Protein AF-A0A842ZNU1-F1 (afdb_monomer_lite)

Radius of gyration: 23.48 Å; chains: 1; bounding box: 55×18×68 Å

Foldseek 3Di:
DDPPDPDDVVVCLQVLVLLCVLQVQLVVLVVVLVCCVPVVPPVDDPVVSVVSNVSSVVSNVVSVVSVVSSVVVVVVVVVVVVVVVVVVVVVVVVVVPPD

pLDDT: mean 77.3, std 16.92, range [35.53, 95.19]

Sequence (99 aa):
MVKKHLFSAHNDLKTGFFCKFFLTLGCILFVVYLVETLLHPVGLGDGVTGTILAFAILSLGFGLILYFFSCQFAKLSKIAEEIENDESLLDKEETKEQP

Secondary structure (DSSP, 8-state):
-----S--HHHHHHHTHHHHHHHHHHHHHHHHHHHHHHH-SS---HHHHHHHHHHHHHHHHHHHHHHHHHHHHHHHHHHHHHHHHHHHHHHHHHTTS--

Structure (mmCIF, N/CA/C/O backbone):
data_AF-A0A842ZNU1-F1
#
_entry.id   AF-A0A842ZNU1-F1
#
loop_
_atom_site.group_PDB
_atom_site.id
_atom_site.type_symbol
_atom_site.label_atom_id
_atom_site.label_alt_id
_atom_site.label_comp_id
_atom_site.label_asym_id
_atom_site.label_entity_id
_atom_site.label_seq_id
_atom_site.pdbx_PDB_ins_code
_atom_site.Cartn_x
_atom_site.Cartn_y
_atom_site.Cartn_z
_atom_site.occupancy
_atom_site.B_iso_or_equiv
_atom_site.auth_seq_id
_atom_site.auth_comp_id
_atom_site.auth_asym_id
_atom_site.auth_atom_id
_atom_site.pdbx_PDB_model_num
ATOM 1 N N . MET A 1 1 ? -33.898 11.090 -6.953 1.00 35.53 1 MET A N 1
ATOM 2 C CA . MET A 1 1 ? -33.386 10.316 -5.798 1.00 35.53 1 MET A CA 1
ATOM 3 C C . MET A 1 1 ? -31.909 10.013 -6.016 1.00 35.53 1 MET A C 1
ATOM 5 O O . MET A 1 1 ? -31.579 9.037 -6.674 1.00 35.53 1 MET A O 1
ATOM 9 N N . VAL A 1 2 ? -31.014 10.878 -5.540 1.00 37.22 2 VAL A N 1
ATOM 10 C CA . VAL A 1 2 ? -29.562 10.663 -5.655 1.00 37.22 2 VAL A CA 1
ATOM 11 C C . VAL A 1 2 ? -29.105 9.986 -4.365 1.00 37.22 2 VAL A C 1
ATOM 13 O O . VAL A 1 2 ? -29.098 10.618 -3.311 1.00 37.22 2 VAL A O 1
ATOM 16 N N . LYS A 1 3 ? -28.790 8.688 -4.435 1.00 42.00 3 LYS A N 1
ATOM 17 C CA . LYS A 1 3 ? -28.250 7.888 -3.323 1.00 42.00 3 LYS A CA 1
ATOM 18 C C . L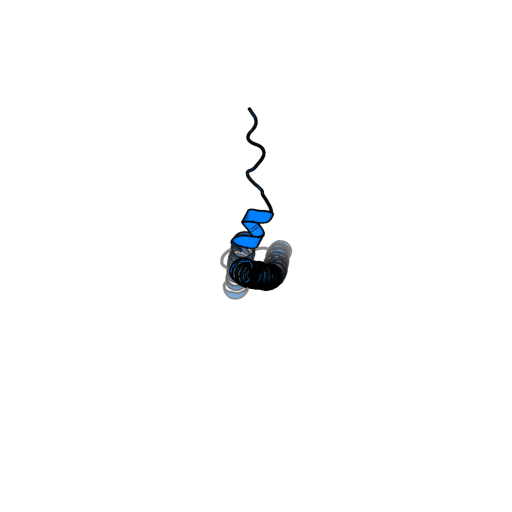YS A 1 3 ? -26.842 8.387 -2.966 1.00 42.00 3 LYS A C 1
ATOM 20 O O . LYS A 1 3 ? -25.843 7.853 -3.434 1.00 42.00 3 LYS A O 1
ATOM 25 N N . LYS A 1 4 ? -26.758 9.443 -2.156 1.00 45.59 4 LYS A N 1
ATOM 26 C CA . LYS A 1 4 ? -25.510 9.960 -1.580 1.00 45.59 4 LYS A CA 1
ATOM 27 C C . LYS A 1 4 ? -25.189 9.205 -0.287 1.00 45.59 4 LYS A C 1
ATOM 29 O O . LYS A 1 4 ? -25.469 9.719 0.785 1.00 45.59 4 LYS A O 1
ATOM 34 N N . HIS A 1 5 ? -24.664 7.980 -0.369 1.00 41.34 5 HIS A N 1
ATOM 35 C CA . HIS A 1 5 ? -24.068 7.330 0.813 1.00 41.34 5 HIS A CA 1
ATOM 36 C C . HIS A 1 5 ? -23.141 6.142 0.487 1.00 41.34 5 HIS A C 1
ATOM 38 O O . HIS A 1 5 ? -23.123 5.147 1.203 1.00 41.34 5 HIS A O 1
ATOM 44 N N . LEU A 1 6 ? -22.373 6.210 -0.607 1.00 47.62 6 LEU A N 1
ATOM 45 C CA . LEU A 1 6 ? -21.420 5.141 -0.961 1.00 47.62 6 LEU A CA 1
ATOM 46 C C . LEU A 1 6 ? -20.062 5.257 -0.248 1.00 47.62 6 LEU A C 1
ATOM 48 O O . LEU A 1 6 ? -19.204 4.407 -0.438 1.00 47.62 6 LEU A O 1
ATOM 52 N N . PHE A 1 7 ? -19.865 6.281 0.581 1.00 47.16 7 PHE A N 1
ATOM 53 C CA . PHE A 1 7 ? -18.582 6.555 1.226 1.00 47.16 7 PHE A CA 1
ATOM 54 C C . PHE A 1 7 ? -18.805 7.013 2.667 1.00 47.16 7 PHE A C 1
ATOM 56 O O . PHE A 1 7 ? -18.555 8.155 3.040 1.00 47.16 7 PHE A O 1
ATOM 63 N N . SER A 1 8 ? -19.373 6.135 3.490 1.00 39.81 8 SER A N 1
ATOM 64 C CA . SER A 1 8 ? -19.357 6.384 4.927 1.00 39.81 8 SER A CA 1
ATOM 65 C C . SER A 1 8 ? -17.984 5.978 5.443 1.00 39.81 8 SER A C 1
ATOM 67 O O . SER A 1 8 ? -17.702 4.787 5.555 1.00 39.81 8 SER A O 1
ATOM 69 N N . ALA A 1 9 ? -17.142 6.961 5.770 1.00 48.72 9 ALA A N 1
ATOM 70 C CA . ALA A 1 9 ? -15.858 6.746 6.446 1.00 48.72 9 ALA A CA 1
ATOM 71 C C . ALA A 1 9 ? -15.996 5.846 7.696 1.00 48.72 9 ALA A C 1
ATOM 73 O O . ALA A 1 9 ? -15.069 5.130 8.067 1.00 48.72 9 ALA A O 1
ATOM 74 N N . HIS A 1 10 ? -17.193 5.816 8.294 1.00 49.16 10 HIS A N 1
ATOM 75 C CA . HIS A 1 10 ? -17.556 4.937 9.400 1.00 49.16 10 HIS A CA 1
ATOM 76 C C . HIS A 1 10 ? -17.515 3.441 9.033 1.00 49.16 10 HIS A C 1
ATOM 78 O O . HIS A 1 10 ? -17.073 2.621 9.838 1.00 49.16 10 HIS A O 1
ATOM 84 N N . ASN A 1 11 ? -17.962 3.060 7.833 1.00 51.84 11 ASN A N 1
ATOM 85 C CA . ASN A 1 11 ? -17.916 1.662 7.388 1.00 51.84 11 ASN A CA 1
ATOM 86 C C . ASN A 1 11 ? -16.488 1.247 7.001 1.00 51.84 11 ASN A C 1
ATOM 88 O O . ASN A 1 11 ? -16.108 0.077 7.039 1.00 51.84 11 ASN A O 1
ATOM 92 N N . ASP A 1 12 ? -15.684 2.244 6.663 1.00 50.88 12 ASP A N 1
ATOM 93 C CA . ASP A 1 12 ? -14.381 2.074 6.063 1.00 50.88 12 ASP A CA 1
ATOM 94 C C . ASP A 1 12 ? -13.268 1.849 7.091 1.00 50.88 12 ASP A C 1
ATOM 96 O O . ASP A 1 12 ? -12.467 0.915 6.976 1.00 50.88 12 ASP A O 1
ATOM 100 N N . LEU A 1 13 ? -13.319 2.618 8.183 1.00 55.88 13 LEU A N 1
ATOM 101 C CA . LEU A 1 13 ? -12.502 2.410 9.379 1.00 55.88 13 LEU A CA 1
ATOM 102 C C . LEU A 1 13 ? -12.823 1.091 10.091 1.00 55.88 13 LEU A C 1
ATOM 104 O O . LEU A 1 13 ? -11.913 0.450 10.619 1.00 55.88 13 LEU A O 1
ATOM 108 N N . LYS A 1 14 ? -14.096 0.668 10.070 1.00 56.00 14 LYS A N 1
ATOM 109 C CA . LYS A 1 14 ? -14.553 -0.571 10.718 1.00 56.00 14 LYS A CA 1
ATOM 110 C C . LYS A 1 14 ? -14.074 -1.828 9.988 1.00 56.00 14 LYS A C 1
ATOM 112 O O . LYS A 1 14 ? -13.765 -2.826 10.629 1.00 56.00 14 LYS A O 1
ATOM 117 N N . THR A 1 15 ? -13.995 -1.786 8.658 1.00 62.88 15 THR A N 1
ATOM 118 C CA . THR A 1 15 ? -13.665 -2.972 7.844 1.00 62.88 15 THR A CA 1
ATOM 119 C C . THR A 1 15 ? -12.177 -3.042 7.470 1.00 62.88 15 THR A C 1
ATOM 121 O O . THR A 1 15 ? -11.680 -4.096 7.067 1.00 62.88 15 THR A O 1
ATOM 124 N N . GLY A 1 16 ? -11.445 -1.924 7.581 1.00 68.06 16 GLY A N 1
ATOM 125 C CA . GLY A 1 16 ? -10.034 -1.839 7.191 1.00 68.06 16 GLY A CA 1
ATOM 126 C C . GLY A 1 16 ? -9.819 -2.025 5.684 1.00 68.06 16 GLY A C 1
ATOM 127 O O . GLY A 1 16 ? -8.729 -2.402 5.250 1.00 68.06 16 GLY A O 1
ATOM 128 N N . PHE A 1 17 ? -10.861 -1.802 4.876 1.00 78.31 17 PHE A N 1
ATOM 129 C CA . PHE A 1 17 ? -10.840 -2.065 3.438 1.00 78.31 17 PHE A CA 1
ATOM 130 C C . PHE A 1 17 ? -9.827 -1.167 2.719 1.00 78.31 17 PHE A C 1
ATOM 132 O O . PHE A 1 17 ? -8.999 -1.676 1.968 1.00 78.31 17 PHE A O 1
ATOM 139 N N . PHE A 1 18 ? -9.807 0.137 3.014 1.00 77.38 18 PHE A N 1
ATOM 140 C CA . PHE A 1 18 ? -8.868 1.069 2.374 1.00 77.38 18 PHE A CA 1
ATOM 141 C C . PHE A 1 18 ? -7.432 0.812 2.794 1.00 77.38 18 PHE A C 1
ATOM 143 O O . PHE A 1 18 ? -6.539 0.857 1.956 1.00 77.38 18 PHE A O 1
ATOM 150 N N . CYS A 1 19 ? -7.209 0.459 4.060 1.00 83.38 19 CYS A N 1
ATOM 151 C CA . CYS A 1 19 ? -5.905 -0.005 4.520 1.00 83.38 19 CYS A CA 1
ATOM 152 C C . CYS A 1 19 ? -5.413 -1.183 3.665 1.00 83.38 19 CYS A C 1
ATOM 154 O O . CYS A 1 19 ? -4.315 -1.134 3.114 1.00 83.38 19 CYS A O 1
ATOM 156 N N . LYS A 1 20 ? -6.233 -2.233 3.517 1.00 83.19 20 LYS A N 1
ATOM 157 C CA . LYS A 1 20 ? -5.889 -3.400 2.690 1.00 83.19 20 LYS A CA 1
ATOM 158 C C . LYS A 1 20 ? -5.681 -3.014 1.227 1.00 83.19 20 LYS A C 1
ATOM 160 O O . LYS A 1 20 ? -4.726 -3.489 0.620 1.00 83.19 20 LYS A O 1
ATOM 165 N N . PHE A 1 21 ? -6.527 -2.146 0.674 1.00 87.88 21 PHE A N 1
ATOM 166 C CA . PHE A 1 21 ? -6.413 -1.662 -0.700 1.00 87.88 21 PHE A CA 1
ATOM 167 C C . PHE A 1 21 ? -5.088 -0.925 -0.941 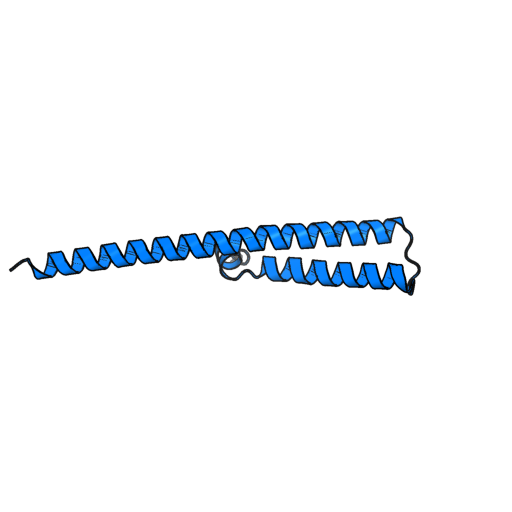1.00 87.88 21 PHE A C 1
ATOM 169 O O . PHE A 1 21 ? -4.343 -1.311 -1.837 1.00 87.88 21 PHE A O 1
ATOM 176 N N . PHE A 1 22 ? -4.753 0.071 -0.115 1.00 89.25 22 PHE A N 1
ATOM 177 C CA . PHE A 1 22 ? -3.518 0.849 -0.251 1.00 89.25 22 PHE A CA 1
ATOM 178 C C . PHE A 1 22 ? -2.262 0.005 -0.022 1.00 89.25 22 PHE A C 1
ATOM 180 O O . PHE A 1 22 ? -1.305 0.136 -0.783 1.00 89.25 22 PHE A O 1
ATOM 187 N N . LEU A 1 23 ? -2.273 -0.904 0.961 1.00 88.31 23 LEU A N 1
ATOM 188 C CA . LEU A 1 23 ? -1.164 -1.839 1.170 1.00 88.31 23 LEU A CA 1
ATOM 189 C C . LEU A 1 23 ? -0.990 -2.785 -0.023 1.00 88.31 23 LEU A C 1
ATOM 191 O O . LEU A 1 23 ? 0.127 -2.963 -0.498 1.00 88.31 23 LEU A O 1
ATOM 195 N N . THR A 1 24 ? -2.082 -3.355 -0.542 1.00 90.38 24 THR A N 1
ATOM 196 C CA . THR A 1 24 ? -2.029 -4.267 -1.698 1.00 90.38 24 THR A CA 1
ATOM 197 C C . THR A 1 24 ? -1.530 -3.539 -2.941 1.00 90.38 24 THR A C 1
ATOM 199 O O . THR A 1 24 ? -0.624 -4.025 -3.613 1.00 90.38 24 THR A O 1
ATOM 202 N N . LEU A 1 25 ? -2.073 -2.352 -3.223 1.00 92.75 25 LEU A N 1
ATOM 203 C CA . LEU A 1 25 ? -1.654 -1.519 -4.346 1.00 92.75 25 LEU A CA 1
ATOM 204 C C . LEU A 1 25 ? -0.177 -1.122 -4.226 1.00 92.75 25 LEU A C 1
ATOM 206 O O . LEU A 1 25 ? 0.572 -1.257 -5.190 1.00 92.75 25 LEU A O 1
ATOM 210 N N . GLY A 1 26 ? 0.253 -0.691 -3.039 1.00 92.44 26 GLY A N 1
ATOM 211 C CA . GLY A 1 26 ? 1.644 -0.349 -2.758 1.00 92.44 26 GLY A CA 1
ATOM 212 C C . GLY A 1 26 ? 2.593 -1.531 -2.961 1.00 92.44 26 GLY A C 1
ATOM 213 O O . GLY A 1 26 ? 3.618 -1.378 -3.620 1.00 92.44 26 GLY A O 1
ATOM 214 N N . CYS A 1 27 ? 2.226 -2.723 -2.480 1.00 93.50 27 CYS A N 1
ATOM 215 C CA . CYS A 1 27 ? 2.999 -3.945 -2.702 1.00 93.50 27 CYS A CA 1
ATOM 216 C C . CYS A 1 27 ? 3.105 -4.294 -4.190 1.00 93.50 27 CYS A C 1
ATOM 218 O O . CYS A 1 27 ? 4.199 -4.590 -4.661 1.00 93.50 27 CYS A O 1
ATOM 220 N N . ILE A 1 28 ? 2.002 -4.227 -4.943 1.00 94.94 28 ILE A N 1
ATOM 221 C CA . ILE A 1 28 ? 2.008 -4.504 -6.388 1.00 94.94 28 ILE A CA 1
ATOM 222 C C . ILE A 1 28 ? 2.936 -3.526 -7.116 1.00 94.94 28 ILE A C 1
ATOM 224 O O . ILE A 1 28 ? 3.793 -3.960 -7.881 1.00 94.94 28 ILE A O 1
ATOM 228 N N . LEU A 1 29 ? 2.812 -2.221 -6.849 1.00 93.00 29 LEU A N 1
ATOM 229 C CA . LEU A 1 29 ? 3.672 -1.201 -7.458 1.00 93.00 29 LEU A CA 1
ATOM 230 C C . LEU A 1 29 ? 5.147 -1.409 -7.104 1.00 93.00 29 LEU A C 1
ATOM 232 O O . LEU A 1 29 ? 6.014 -1.250 -7.960 1.00 93.00 29 LEU A O 1
ATOM 236 N N . PHE A 1 30 ? 5.433 -1.809 -5.866 1.00 93.31 30 PHE A N 1
ATOM 237 C CA . PHE A 1 30 ? 6.791 -2.107 -5.432 1.00 93.31 30 PHE A CA 1
ATOM 238 C C . PHE A 1 30 ? 7.376 -3.334 -6.146 1.00 93.31 30 PHE A C 1
ATOM 240 O O . PHE A 1 30 ? 8.530 -3.304 -6.569 1.00 93.31 30 PHE A O 1
ATOM 247 N N . VAL A 1 31 ? 6.582 -4.393 -6.349 1.00 94.06 31 VAL A N 1
ATOM 248 C CA . VAL A 1 31 ? 7.007 -5.558 -7.142 1.00 94.06 31 VAL A CA 1
ATOM 249 C C . VAL A 1 31 ? 7.269 -5.163 -8.593 1.00 94.06 31 VAL A C 1
ATOM 251 O O . VAL A 1 31 ? 8.299 -5.548 -9.137 1.00 94.06 31 VAL A O 1
ATOM 254 N N . VAL A 1 32 ? 6.391 -4.364 -9.206 1.00 90.69 32 VAL A N 1
ATOM 255 C CA . VAL A 1 32 ? 6.599 -3.853 -10.571 1.00 90.69 32 VAL A CA 1
ATOM 256 C C . VAL A 1 32 ? 7.900 -3.055 -10.657 1.00 90.69 32 VAL A C 1
ATOM 258 O O . VAL A 1 32 ? 8.693 -3.294 -11.561 1.00 90.69 32 VAL A O 1
ATOM 261 N N . TYR A 1 33 ? 8.167 -2.175 -9.690 1.00 91.69 33 TYR A N 1
ATOM 262 C CA . TYR A 1 33 ? 9.425 -1.431 -9.615 1.00 91.69 33 TYR A CA 1
ATOM 263 C C . TYR A 1 33 ? 10.648 -2.352 -9.496 1.00 91.69 33 TYR A C 1
ATOM 265 O O . TYR A 1 33 ? 11.642 -2.135 -10.188 1.00 91.69 33 TYR A O 1
ATOM 273 N N . LEU A 1 34 ? 10.595 -3.383 -8.644 1.00 92.19 34 LEU A N 1
ATOM 274 C CA . LEU A 1 34 ? 11.701 -4.332 -8.484 1.00 92.19 34 LEU A CA 1
ATOM 275 C C . LEU A 1 34 ? 11.956 -5.131 -9.760 1.00 92.19 34 LEU A C 1
ATOM 277 O O . LEU A 1 34 ? 13.107 -5.272 -10.165 1.00 92.19 34 LEU A O 1
ATOM 281 N N . VAL A 1 35 ? 10.896 -5.634 -10.395 1.00 91.62 35 VAL A N 1
ATOM 282 C CA . VAL A 1 35 ? 10.989 -6.365 -11.664 1.00 91.62 35 VAL A CA 1
ATOM 283 C C . VAL A 1 35 ? 11.579 -5.468 -12.740 1.00 91.62 35 VAL A C 1
ATOM 285 O O . VAL A 1 35 ? 12.502 -5.890 -13.434 1.00 91.62 35 VAL A O 1
ATOM 288 N N . GLU A 1 36 ? 11.105 -4.224 -12.837 1.00 88.50 36 GLU A N 1
ATOM 289 C CA . GLU A 1 36 ? 11.644 -3.276 -13.802 1.00 88.50 36 GLU A CA 1
ATOM 290 C C . GLU A 1 36 ? 13.116 -2.991 -13.523 1.00 88.50 36 GLU A C 1
ATOM 292 O O . GLU A 1 36 ? 13.941 -3.139 -14.412 1.00 88.50 36 GLU A O 1
ATOM 297 N N . THR A 1 37 ? 13.485 -2.700 -12.277 1.00 86.56 37 THR A N 1
ATOM 298 C CA . THR A 1 37 ? 14.868 -2.373 -11.899 1.00 86.56 37 THR A CA 1
ATOM 299 C C . THR A 1 37 ? 15.835 -3.547 -12.101 1.00 86.56 37 THR A C 1
ATOM 301 O O . T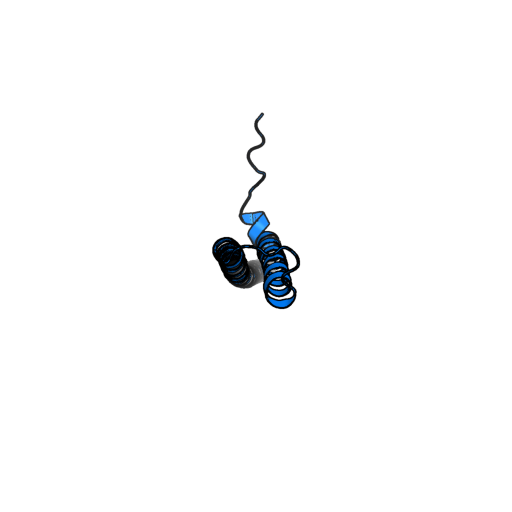HR A 1 37 ? 16.980 -3.326 -12.480 1.00 86.56 37 THR A O 1
ATOM 304 N N . LEU A 1 38 ? 15.401 -4.792 -11.867 1.00 89.44 38 LEU A N 1
ATOM 305 C CA . LEU A 1 38 ? 16.261 -5.982 -11.950 1.00 89.44 38 LEU A CA 1
ATOM 306 C C . LEU A 1 38 ? 16.359 -6.573 -13.358 1.00 89.44 38 LEU A C 1
ATOM 308 O O . LEU A 1 38 ? 17.433 -7.014 -13.757 1.00 89.44 38 LEU A O 1
ATOM 312 N N . LEU A 1 39 ? 15.239 -6.647 -14.079 1.00 89.88 39 LEU A N 1
ATOM 313 C CA . LEU A 1 39 ? 15.167 -7.330 -15.374 1.00 89.88 39 LEU A CA 1
ATOM 314 C C . LEU A 1 39 ? 15.118 -6.363 -16.562 1.00 89.88 39 LEU A C 1
ATOM 316 O O . LEU A 1 39 ? 15.326 -6.810 -17.686 1.00 89.88 39 LEU A O 1
ATOM 320 N N . HIS A 1 40 ? 14.820 -5.079 -16.329 1.00 85.31 40 HIS A N 1
ATOM 321 C CA . HIS A 1 40 ? 14.570 -4.063 -17.364 1.00 85.31 40 HIS A CA 1
ATOM 322 C C . HIS A 1 40 ? 13.726 -4.593 -18.550 1.00 85.31 40 HIS A C 1
ATOM 324 O O . HIS A 1 40 ? 14.104 -4.400 -19.707 1.00 85.31 40 HIS A O 1
ATOM 330 N N . PRO A 1 41 ? 12.595 -5.292 -18.313 1.00 84.31 41 PRO A N 1
ATOM 331 C CA . PRO A 1 41 ? 11.810 -5.892 -19.385 1.00 84.31 41 PRO A CA 1
ATOM 332 C C . PRO A 1 41 ? 11.153 -4.847 -20.294 1.00 84.31 41 PRO A C 1
ATOM 334 O O . PRO A 1 41 ? 10.948 -5.128 -21.473 1.00 84.31 41 PRO A O 1
ATOM 337 N N . VAL A 1 42 ? 10.801 -3.669 -19.764 1.00 83.94 42 VAL A N 1
ATOM 338 C CA . VAL A 1 42 ? 10.113 -2.610 -20.521 1.00 83.94 42 VAL A CA 1
ATOM 339 C C . VAL A 1 42 ? 11.067 -1.474 -20.906 1.00 83.94 42 VAL A C 1
ATOM 341 O O . VAL A 1 42 ? 10.839 -0.804 -21.913 1.00 83.94 42 VAL A O 1
ATOM 344 N N . GLY A 1 43 ? 12.155 -1.279 -20.156 1.00 82.94 43 GLY A N 1
ATOM 345 C CA . GLY A 1 43 ? 13.119 -0.208 -20.400 1.00 82.94 43 GLY A CA 1
ATOM 346 C C . GLY A 1 43 ? 12.537 1.164 -20.062 1.00 82.94 43 GLY A C 1
ATOM 347 O O . GLY A 1 43 ? 12.742 2.130 -20.800 1.00 82.94 43 GLY A O 1
ATOM 348 N N . LEU A 1 44 ? 11.754 1.248 -18.984 1.00 82.25 44 LEU A N 1
ATOM 349 C CA . LEU A 1 44 ? 11.164 2.502 -18.528 1.00 82.25 44 LEU A CA 1
ATOM 350 C C . LEU A 1 44 ? 12.259 3.510 -18.166 1.00 82.25 44 LEU A C 1
ATOM 352 O O . LEU A 1 44 ? 13.204 3.199 -17.445 1.00 82.25 44 LEU A O 1
ATOM 356 N N . GLY A 1 45 ? 12.108 4.746 -18.647 1.00 85.50 45 GLY A N 1
ATOM 357 C CA . GLY A 1 45 ? 13.038 5.822 -18.318 1.00 85.50 45 GLY A CA 1
ATOM 358 C C . GLY A 1 45 ? 13.032 6.150 -16.822 1.00 85.50 45 GLY A C 1
ATOM 359 O O . GLY A 1 45 ? 11.983 6.093 -16.173 1.00 85.50 45 GLY A O 1
ATOM 360 N N . ASP A 1 46 ? 14.186 6.572 -16.300 1.00 84.69 46 ASP A N 1
ATOM 361 C CA . ASP A 1 46 ? 14.426 6.814 -14.867 1.00 84.69 46 ASP A CA 1
ATOM 362 C C . ASP A 1 46 ? 13.358 7.687 -14.191 1.00 84.69 46 ASP A C 1
ATOM 364 O O . ASP A 1 46 ? 12.976 7.441 -13.047 1.00 84.69 46 ASP A O 1
ATOM 368 N N . GLY A 1 47 ? 12.817 8.683 -14.901 1.00 88.56 47 GLY A N 1
ATOM 369 C CA . GLY A 1 47 ? 11.757 9.547 -14.372 1.00 88.56 47 GLY A CA 1
ATOM 370 C C . GLY A 1 47 ? 10.441 8.808 -14.094 1.00 88.56 47 GLY A C 1
ATOM 371 O O . GLY A 1 47 ? 9.783 9.063 -13.082 1.00 88.56 47 GLY A O 1
ATOM 372 N N . VAL A 1 48 ? 10.060 7.861 -14.955 1.00 88.75 48 VAL A N 1
ATOM 373 C CA . VAL A 1 48 ? 8.842 7.053 -14.778 1.00 88.75 48 VAL A CA 1
ATOM 374 C C . VAL A 1 48 ? 9.054 6.050 -13.651 1.00 88.75 48 VAL A C 1
ATOM 376 O O . VAL A 1 48 ? 8.222 5.953 -12.751 1.00 88.75 48 VAL A O 1
ATOM 379 N N . THR A 1 49 ? 10.202 5.375 -13.647 1.00 89.12 49 THR A N 1
ATOM 380 C CA . THR A 1 49 ? 10.591 4.408 -12.614 1.00 89.12 49 THR A CA 1
ATOM 381 C C . THR A 1 49 ? 10.644 5.057 -11.227 1.00 89.12 49 THR A C 1
ATOM 383 O O . THR A 1 49 ? 10.075 4.528 -10.270 1.00 89.12 49 THR A O 1
ATOM 386 N N . GLY A 1 50 ? 11.213 6.263 -11.122 1.00 90.62 50 GLY A N 1
ATOM 387 C CA . GLY A 1 50 ? 11.207 7.057 -9.890 1.00 90.62 50 GLY A CA 1
ATOM 388 C C . GLY A 1 50 ? 9.803 7.484 -9.448 1.00 90.62 50 GLY A C 1
ATOM 389 O O . GLY A 1 50 ? 9.495 7.464 -8.257 1.00 90.62 50 GLY A O 1
ATOM 390 N N . THR A 1 51 ? 8.915 7.800 -10.394 1.00 92.94 51 THR A N 1
ATOM 391 C CA . THR A 1 51 ? 7.514 8.135 -10.089 1.00 92.94 51 THR A CA 1
ATOM 392 C C . THR A 1 51 ? 6.755 6.920 -9.551 1.00 92.94 51 THR A C 1
ATOM 394 O O . THR A 1 51 ? 6.052 7.034 -8.546 1.00 92.94 51 THR A O 1
ATOM 397 N N . ILE A 1 52 ? 6.930 5.742 -10.161 1.00 91.56 52 ILE A N 1
ATOM 398 C CA . ILE A 1 52 ? 6.336 4.481 -9.686 1.00 91.56 52 ILE A CA 1
ATOM 399 C C . ILE A 1 52 ? 6.798 4.184 -8.256 1.00 91.56 52 ILE A C 1
ATOM 401 O O . ILE A 1 52 ? 5.970 3.867 -7.400 1.00 91.56 52 ILE A O 1
ATOM 405 N N . LEU A 1 53 ? 8.094 4.352 -7.974 1.00 92.75 53 LEU A N 1
ATOM 406 C CA . LEU A 1 53 ? 8.641 4.169 -6.632 1.00 92.75 53 LEU A CA 1
ATOM 407 C C . LEU A 1 53 ? 8.028 5.148 -5.623 1.00 92.75 53 LEU A C 1
ATOM 409 O O . LEU A 1 53 ? 7.619 4.733 -4.538 1.00 92.75 53 LEU A O 1
ATOM 413 N N . ALA A 1 54 ? 7.916 6.431 -5.975 1.00 95.19 54 ALA A N 1
ATOM 414 C CA . ALA A 1 54 ? 7.300 7.433 -5.110 1.00 95.19 54 ALA A CA 1
ATOM 415 C C . ALA A 1 54 ? 5.840 7.075 -4.780 1.00 95.19 54 ALA A C 1
ATOM 417 O O . ALA A 1 54 ? 5.442 7.109 -3.615 1.00 95.19 54 ALA A O 1
ATOM 418 N N . PHE A 1 55 ? 5.055 6.654 -5.777 1.00 93.75 55 PHE A N 1
ATOM 419 C CA . PHE A 1 55 ? 3.681 6.193 -5.565 1.00 93.75 55 PHE A CA 1
ATOM 420 C C . PHE A 1 55 ? 3.601 4.917 -4.722 1.00 93.75 55 PHE A C 1
ATOM 422 O O . PHE A 1 55 ? 2.688 4.795 -3.900 1.00 93.75 55 PHE A O 1
ATOM 429 N N . ALA A 1 56 ? 4.548 3.989 -4.878 1.00 93.75 56 ALA A N 1
ATOM 430 C CA . ALA A 1 56 ? 4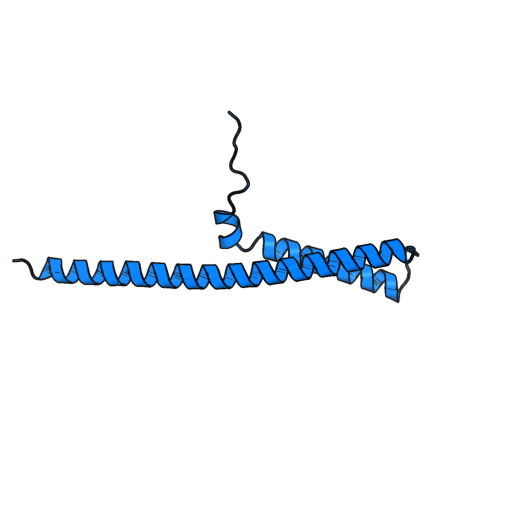.629 2.791 -4.047 1.00 93.75 56 ALA A CA 1
ATOM 431 C C . ALA A 1 56 ? 4.877 3.156 -2.574 1.00 93.75 56 ALA A C 1
ATOM 433 O O . ALA A 1 56 ? 4.136 2.705 -1.699 1.00 93.75 56 ALA A O 1
ATOM 434 N N . ILE A 1 57 ? 5.854 4.031 -2.303 1.00 94.25 57 ILE A N 1
ATOM 435 C CA . ILE A 1 57 ? 6.180 4.501 -0.947 1.00 94.25 57 ILE A CA 1
ATOM 436 C C . ILE A 1 57 ? 4.985 5.225 -0.323 1.00 94.25 57 ILE A C 1
ATOM 438 O O . ILE A 1 57 ? 4.610 4.920 0.809 1.00 94.25 57 ILE A O 1
ATOM 442 N N . LEU A 1 58 ? 4.357 6.151 -1.056 1.00 95.19 58 LEU A N 1
ATOM 443 C CA . LEU A 1 58 ? 3.190 6.888 -0.567 1.00 95.19 58 LEU A CA 1
ATOM 444 C C . LEU A 1 58 ? 2.022 5.951 -0.250 1.00 95.19 58 LEU A C 1
ATOM 446 O O . LEU A 1 58 ? 1.414 6.075 0.810 1.00 95.19 58 LEU A O 1
ATOM 450 N N . SER A 1 59 ? 1.735 4.989 -1.129 1.00 92.88 59 SER A N 1
ATOM 451 C CA . SER A 1 59 ? 0.635 4.039 -0.930 1.00 92.88 59 SER A CA 1
ATOM 452 C C . SER A 1 59 ? 0.883 3.123 0.269 1.00 92.88 59 SER A C 1
ATOM 454 O O . SER A 1 59 ? -0.017 2.925 1.084 1.00 92.88 59 SER A O 1
ATOM 456 N N . LEU A 1 60 ? 2.109 2.612 0.429 1.00 91.69 60 LEU A N 1
ATOM 457 C CA . LEU A 1 60 ? 2.486 1.791 1.583 1.00 91.69 60 LEU A CA 1
ATOM 458 C C . LEU A 1 60 ? 2.447 2.590 2.887 1.00 91.69 60 LEU A C 1
ATOM 460 O O . LEU A 1 60 ? 1.877 2.123 3.873 1.00 91.69 60 LEU A O 1
ATOM 464 N N . GLY A 1 61 ? 3.009 3.800 2.891 1.00 92.69 61 GLY A N 1
ATOM 465 C CA . GLY A 1 61 ? 3.007 4.682 4.055 1.00 92.69 61 GLY A CA 1
ATOM 466 C C . GLY A 1 61 ? 1.589 5.046 4.489 1.00 92.69 61 GLY A C 1
ATOM 467 O O . GLY A 1 61 ? 1.240 4.901 5.659 1.00 92.69 61 GLY A O 1
ATOM 468 N N . PHE A 1 62 ? 0.737 5.440 3.541 1.00 90.69 62 PHE A N 1
ATOM 469 C CA . PHE A 1 62 ? -0.658 5.769 3.828 1.00 90.69 62 PHE A CA 1
ATOM 470 C C . PHE A 1 62 ? -1.450 4.542 4.295 1.00 90.69 62 PHE A C 1
ATOM 472 O O . PHE A 1 62 ? -2.208 4.624 5.262 1.00 90.69 62 PHE A O 1
ATOM 479 N N . GLY A 1 63 ? -1.221 3.382 3.673 1.00 89.31 63 GLY A N 1
ATOM 480 C CA . GLY A 1 63 ? -1.797 2.107 4.097 1.00 89.31 63 GLY A CA 1
ATOM 481 C C . GLY A 1 63 ? -1.428 1.738 5.537 1.00 89.31 63 GLY A C 1
ATOM 482 O O . GLY A 1 63 ? -2.309 1.382 6.316 1.00 89.31 63 GLY A O 1
ATOM 483 N N . LEU A 1 64 ? -0.156 1.891 5.925 1.00 88.25 64 LEU A N 1
ATOM 484 C CA . LEU A 1 64 ? 0.320 1.649 7.294 1.00 88.25 64 LEU A CA 1
ATOM 485 C C . LEU A 1 64 ? -0.278 2.625 8.315 1.00 88.25 64 LEU A C 1
ATOM 487 O O . LEU A 1 64 ? -0.649 2.215 9.414 1.00 88.25 64 LEU A O 1
ATOM 491 N N . ILE A 1 65 ? -0.404 3.906 7.967 1.00 90.12 65 ILE A N 1
ATOM 492 C CA . ILE A 1 65 ? -1.026 4.903 8.850 1.00 90.12 65 ILE A CA 1
ATOM 493 C C . ILE A 1 65 ? -2.505 4.564 9.076 1.00 90.12 65 ILE A C 1
ATOM 495 O O . ILE A 1 65 ? -2.974 4.545 10.215 1.00 90.12 65 ILE A O 1
ATOM 499 N N . LEU A 1 66 ? -3.237 4.232 8.009 1.00 85.75 66 LEU A N 1
ATOM 500 C CA . LEU A 1 66 ? -4.630 3.795 8.112 1.00 85.75 66 LEU A CA 1
ATOM 501 C C . LEU A 1 66 ? -4.767 2.497 8.916 1.00 85.75 66 LEU A C 1
ATOM 503 O O . LEU A 1 66 ? -5.710 2.367 9.697 1.00 85.75 66 LEU A O 1
ATOM 507 N N . TYR A 1 67 ? -3.826 1.560 8.765 1.00 83.69 67 TYR A N 1
ATOM 508 C CA . TYR A 1 67 ? -3.771 0.342 9.575 1.00 83.69 67 TYR A CA 1
ATOM 509 C C . TYR A 1 67 ? -3.660 0.666 11.064 1.00 83.69 67 TYR A C 1
ATOM 511 O O . TYR A 1 67 ? -4.411 0.129 11.883 1.00 83.69 67 TYR A O 1
ATOM 519 N N . PHE A 1 68 ? -2.747 1.577 11.409 1.00 86.50 68 PHE A N 1
ATOM 520 C CA . PHE A 1 68 ? -2.545 2.007 12.783 1.00 86.50 68 PHE A CA 1
ATOM 521 C C . PHE A 1 68 ? -3.817 2.636 13.351 1.00 86.50 68 PHE A C 1
ATOM 523 O O . PHE A 1 68 ? -4.273 2.233 14.420 1.00 86.50 68 PHE A O 1
ATOM 530 N N . PHE A 1 69 ? -4.450 3.555 12.617 1.00 84.75 69 PHE A N 1
ATOM 531 C CA . PHE A 1 69 ? -5.705 4.153 13.066 1.00 84.75 69 PHE A CA 1
ATOM 532 C C . PHE A 1 69 ? -6.821 3.123 13.221 1.00 84.75 69 PHE A C 1
ATOM 534 O O . PHE A 1 69 ? -7.486 3.127 14.252 1.00 84.75 69 PHE A O 1
ATOM 541 N N . SER A 1 70 ? -6.996 2.203 12.271 1.00 81.94 70 SER A N 1
ATOM 542 C CA . SER A 1 70 ? -8.012 1.148 12.373 1.00 81.94 70 SER A CA 1
ATOM 543 C C . SER A 1 70 ? -7.817 0.289 13.631 1.00 81.94 70 SER A C 1
ATOM 545 O O . SER A 1 70 ? -8.776 0.051 14.365 1.00 81.94 70 SER A O 1
ATOM 547 N N . CYS A 1 71 ? -6.572 -0.075 13.963 1.00 80.81 71 CYS A N 1
ATOM 548 C CA . CYS A 1 71 ? -6.257 -0.776 15.211 1.00 80.81 71 CYS A CA 1
ATOM 549 C C . CYS A 1 71 ? -6.627 0.042 16.456 1.00 80.81 71 CYS A C 1
ATOM 551 O O . CYS A 1 71 ? -7.193 -0.496 17.408 1.00 80.81 71 CYS A O 1
ATOM 553 N N . GLN A 1 72 ? -6.303 1.336 16.464 1.00 85.50 72 GLN A N 1
ATOM 554 C CA . GLN A 1 72 ? -6.581 2.208 17.606 1.00 85.50 72 GLN A CA 1
ATOM 555 C C . GLN A 1 72 ? -8.086 2.429 17.790 1.00 85.50 72 GLN A C 1
ATOM 557 O O . GLN A 1 72 ? -8.583 2.329 18.909 1.00 85.50 72 GLN A O 1
ATOM 562 N N . PHE A 1 73 ? -8.832 2.634 16.704 1.00 83.81 73 PHE A N 1
ATOM 563 C CA . PHE A 1 73 ? -10.289 2.746 16.751 1.00 83.81 73 PHE A CA 1
ATOM 564 C C . PHE A 1 73 ? -10.957 1.451 17.217 1.00 83.81 73 PHE A C 1
ATOM 566 O O . PHE A 1 73 ? -11.886 1.512 18.016 1.00 83.81 73 PHE A O 1
ATOM 573 N N . ALA A 1 74 ? -10.467 0.283 16.790 1.00 79.38 74 ALA A N 1
ATOM 574 C CA . ALA A 1 74 ? -10.990 -0.998 17.261 1.00 79.38 74 ALA A CA 1
ATOM 575 C C . ALA A 1 74 ? -10.811 -1.171 18.779 1.00 79.38 74 ALA A C 1
ATOM 577 O O . ALA A 1 74 ? -11.730 -1.620 19.462 1.00 79.38 74 ALA A O 1
ATOM 578 N N . LYS A 1 75 ? -9.656 -0.766 19.324 1.00 81.50 75 LYS A N 1
ATOM 579 C CA . LYS A 1 75 ? -9.417 -0.787 20.776 1.00 81.50 75 LYS A CA 1
ATOM 580 C C . LYS A 1 75 ? -10.355 0.155 21.523 1.00 81.50 75 LYS A C 1
ATOM 582 O O . LYS A 1 75 ? -10.941 -0.255 22.515 1.00 81.50 75 LYS A O 1
ATOM 587 N N . LEU A 1 76 ? -10.516 1.387 21.040 1.00 84.00 76 LEU A N 1
ATOM 588 C CA . LEU A 1 76 ? -11.412 2.366 21.660 1.00 84.00 76 LEU A CA 1
ATOM 589 C C . LEU A 1 76 ? -12.872 1.906 21.623 1.00 84.00 76 LEU A C 1
ATOM 591 O O . LEU A 1 76 ? -13.566 2.022 22.624 1.00 84.00 76 LEU A O 1
ATOM 595 N N . SER A 1 77 ? -13.312 1.330 20.501 1.00 83.00 77 SER A N 1
ATOM 596 C CA . SER A 1 77 ? -14.656 0.762 20.373 1.00 83.00 77 SER A CA 1
ATOM 597 C C . SER A 1 77 ? -14.890 -0.358 21.381 1.00 83.00 77 SER A C 1
ATOM 599 O O . SER A 1 77 ? -15.954 -0.404 21.983 1.00 83.00 77 SER A O 1
ATOM 601 N N . LYS A 1 78 ? -13.901 -1.236 21.584 1.00 78.75 78 LYS A N 1
ATOM 602 C CA . LYS A 1 78 ? -14.003 -2.327 22.556 1.00 78.75 78 LYS A CA 1
ATOM 603 C C . LYS A 1 78 ? -14.091 -1.807 23.993 1.00 78.75 78 LYS A C 1
ATOM 605 O O . LYS A 1 78 ? -14.881 -2.323 24.766 1.00 78.75 78 LYS A O 1
ATOM 610 N N . ILE A 1 79 ? -13.303 -0.784 24.332 1.00 83.50 79 ILE A N 1
ATOM 611 C CA . ILE A 1 79 ? -13.345 -0.155 25.661 1.00 83.50 79 ILE A CA 1
ATOM 612 C C . ILE A 1 79 ? -14.709 0.504 25.899 1.00 83.50 79 ILE A C 1
ATOM 614 O O . ILE A 1 79 ? -15.273 0.356 26.974 1.00 83.50 79 ILE A O 1
ATOM 618 N N . ALA A 1 80 ? -15.257 1.207 24.903 1.00 84.00 80 ALA A N 1
ATOM 619 C CA . ALA A 1 80 ? -16.580 1.817 25.016 1.00 84.00 80 ALA A CA 1
ATOM 620 C C . ALA A 1 80 ? -17.685 0.765 25.223 1.00 84.00 80 ALA A C 1
ATOM 622 O O . ALA A 1 80 ? -18.534 0.943 26.087 1.00 84.00 80 ALA A O 1
ATOM 623 N N . GLU A 1 81 ? -17.628 -0.341 24.478 1.00 83.12 81 GLU A N 1
ATOM 624 C CA . GLU A 1 81 ? -18.572 -1.459 24.606 1.00 83.12 81 GLU A CA 1
ATOM 625 C C . GLU A 1 81 ? -18.462 -2.163 25.970 1.00 83.12 81 GLU A C 1
ATOM 627 O O . GLU A 1 81 ? -19.470 -2.579 26.530 1.00 83.12 81 GLU A O 1
ATOM 632 N N . GLU A 1 82 ? -17.255 -2.272 26.535 1.00 83.69 82 GLU A N 1
ATOM 633 C CA . GLU A 1 82 ? -17.024 -2.832 27.873 1.00 83.69 82 GLU A CA 1
ATOM 634 C C . GLU A 1 82 ? -17.604 -1.933 28.977 1.00 83.69 82 GLU A C 1
ATOM 636 O O . GLU A 1 82 ? -18.302 -2.433 29.854 1.00 83.69 82 GLU A O 1
ATOM 641 N N . ILE A 1 83 ? -17.403 -0.613 28.882 1.00 83.44 83 ILE A N 1
ATOM 642 C CA . ILE A 1 83 ? -17.967 0.367 29.828 1.00 83.44 83 ILE A CA 1
ATOM 643 C C . ILE A 1 83 ? -19.501 0.369 29.776 1.00 83.44 83 ILE A C 1
ATOM 645 O O . ILE A 1 83 ? -20.145 0.349 30.821 1.00 83.44 83 ILE A O 1
ATOM 649 N N . GLU A 1 84 ? -20.090 0.355 28.576 1.00 79.50 84 GLU A N 1
ATOM 650 C CA . GLU A 1 84 ? -21.549 0.312 28.393 1.00 79.50 84 GLU A CA 1
ATOM 651 C C . GLU A 1 84 ? -22.157 -0.973 28.987 1.00 79.50 84 GLU A C 1
ATOM 653 O O . GLU A 1 84 ? -23.235 -0.946 29.586 1.00 79.50 84 GLU A O 1
ATOM 658 N N . ASN A 1 85 ? -21.453 -2.104 28.877 1.00 79.12 85 ASN A N 1
ATOM 659 C CA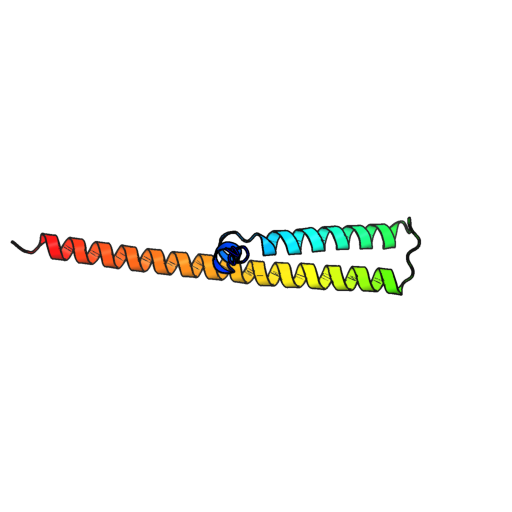 . ASN A 1 85 ? -21.901 -3.362 29.470 1.00 79.12 85 ASN A CA 1
ATOM 660 C C . ASN A 1 85 ? -21.801 -3.360 31.002 1.00 79.12 85 ASN A C 1
ATOM 662 O O . ASN A 1 85 ? -22.733 -3.838 31.649 1.00 79.12 85 ASN A O 1
ATOM 666 N N . ASP A 1 86 ? -20.716 -2.826 31.574 1.00 74.00 86 ASP A N 1
ATOM 667 C CA . ASP A 1 86 ? -20.525 -2.731 33.030 1.00 74.00 86 ASP A CA 1
ATOM 668 C C . ASP A 1 86 ? -21.586 -1.830 33.687 1.00 74.00 86 ASP A C 1
ATOM 670 O O . ASP A 1 86 ? -22.191 -2.224 34.685 1.00 74.00 86 ASP A O 1
ATOM 674 N N . GLU A 1 87 ? -21.902 -0.672 33.092 1.00 69.06 87 GLU A N 1
ATOM 675 C CA . GLU A 1 87 ? -23.010 0.185 33.551 1.00 69.06 87 GLU A CA 1
ATOM 676 C C . GLU A 1 87 ? -24.350 -0.566 33.517 1.00 69.06 87 GLU A C 1
ATOM 678 O O . GLU A 1 87 ? -25.106 -0.561 34.489 1.00 69.06 87 GLU A O 1
ATOM 683 N N . SER A 1 88 ? -24.617 -1.306 32.435 1.00 66.00 88 SER A N 1
ATOM 684 C CA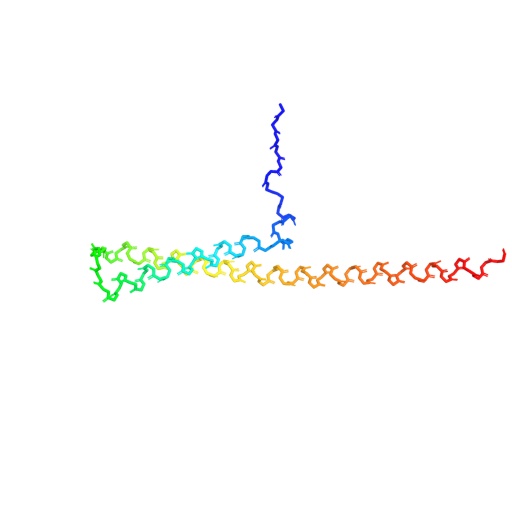 . SER A 1 88 ? -25.860 -2.077 32.298 1.00 66.00 88 SER A CA 1
ATOM 685 C C . SER A 1 88 ? -26.001 -3.225 33.311 1.00 66.00 88 SER A C 1
ATOM 687 O O . SER A 1 88 ? -27.116 -3.701 33.558 1.00 66.00 88 SER A O 1
ATOM 689 N N . LEU A 1 89 ? -24.884 -3.724 33.854 1.00 64.69 89 LEU A N 1
ATOM 690 C CA . LEU A 1 89 ? -24.872 -4.750 34.894 1.00 64.69 89 LEU A CA 1
ATOM 691 C C . LEU A 1 89 ? -25.141 -4.142 36.273 1.00 64.69 89 LEU A C 1
ATOM 693 O O . LEU A 1 89 ? -25.914 -4.731 37.027 1.00 64.69 89 LEU A O 1
ATOM 697 N N . LEU A 1 90 ? -24.592 -2.960 36.564 1.00 63.47 90 LEU A N 1
ATOM 698 C CA . LEU A 1 90 ? -24.838 -2.236 37.816 1.00 63.47 90 LEU A CA 1
ATOM 699 C C . LEU A 1 90 ? -26.310 -1.803 37.951 1.00 63.47 90 LEU A C 1
ATOM 701 O O . LEU A 1 90 ? -26.931 -2.076 38.977 1.00 63.47 90 LEU A O 1
ATOM 705 N N . ASP A 1 91 ? -26.921 -1.273 36.886 1.00 61.91 91 ASP A N 1
ATOM 706 C CA . ASP A 1 91 ? -28.353 -0.911 36.877 1.00 61.91 91 ASP A CA 1
ATOM 707 C C . ASP A 1 91 ? -29.280 -2.127 37.107 1.00 61.91 91 ASP A C 1
ATOM 709 O O . ASP A 1 91 ? -30.367 -2.025 37.693 1.00 61.91 91 ASP A O 1
ATOM 713 N N . LYS A 1 92 ? -28.863 -3.319 36.656 1.00 60.44 92 LYS A N 1
ATOM 714 C CA . LYS A 1 92 ? -29.613 -4.571 36.861 1.00 60.44 92 LYS A CA 1
ATOM 715 C C . LYS A 1 92 ? -29.503 -5.116 38.281 1.00 60.44 92 LYS A C 1
ATOM 717 O O . LYS A 1 92 ? -30.409 -5.847 38.690 1.00 60.44 92 LYS A O 1
ATOM 722 N N . GLU A 1 93 ? -28.425 -4.822 39.002 1.00 59.12 93 GLU A N 1
ATOM 723 C CA . GLU A 1 93 ? -28.302 -5.195 40.413 1.00 59.12 93 GLU A CA 1
ATOM 724 C C . GLU A 1 93 ? -29.108 -4.247 41.308 1.00 59.12 93 GLU A C 1
ATOM 726 O O . GLU A 1 93 ? -29.876 -4.738 42.135 1.00 59.12 93 GLU A O 1
ATOM 731 N N . GLU A 1 94 ? -29.092 -2.932 41.055 1.00 58.22 94 GLU A N 1
ATOM 732 C CA . GLU A 1 94 ? -29.920 -1.978 41.816 1.00 58.22 94 GLU A CA 1
ATOM 733 C C . GLU A 1 94 ? -31.432 -2.223 41.643 1.00 58.22 94 GLU A C 1
ATOM 735 O O . GLU A 1 94 ? -32.208 -2.095 42.591 1.00 58.22 94 GLU A O 1
ATOM 740 N N . THR A 1 95 ? -31.872 -2.667 40.460 1.00 56.50 95 THR A N 1
ATOM 741 C CA . THR A 1 95 ? -33.294 -2.977 40.208 1.00 56.50 95 THR A CA 1
ATOM 742 C C . THR A 1 95 ? -33.767 -4.254 40.925 1.00 56.50 95 THR A C 1
ATOM 744 O O . THR A 1 95 ? -34.964 -4.431 41.143 1.00 56.50 95 THR A O 1
ATOM 747 N N . LYS A 1 96 ? -32.862 -5.165 41.314 1.00 54.75 96 LYS A N 1
ATOM 748 C CA . LYS A 1 96 ? -33.219 -6.392 42.054 1.00 54.75 96 LYS A CA 1
ATOM 749 C C . LYS A 1 96 ? -33.295 -6.196 43.569 1.00 54.75 96 LYS A C 1
ATOM 751 O O . LYS A 1 96 ? -33.856 -7.058 44.242 1.00 54.75 96 LYS A O 1
ATOM 756 N N . GLU A 1 97 ? -32.753 -5.099 44.094 1.00 53.25 97 GLU A N 1
ATOM 757 C CA . GLU A 1 97 ? -32.819 -4.756 45.520 1.00 53.25 97 GLU A CA 1
ATOM 758 C C . GLU A 1 97 ? -34.000 -3.842 45.887 1.00 53.25 97 GLU A C 1
ATOM 760 O O . GLU A 1 97 ? -34.228 -3.593 47.073 1.00 53.25 97 GLU A O 1
ATOM 765 N N . GLN A 1 98 ? -34.801 -3.378 44.918 1.00 44.75 98 GLN A N 1
ATOM 766 C CA . GLN A 1 98 ? -36.060 -2.693 45.225 1.00 44.75 98 GLN A CA 1
ATOM 767 C C . GLN A 1 98 ? -37.211 -3.708 45.428 1.00 44.75 98 GLN A C 1
ATOM 769 O O . GLN A 1 98 ? -37.461 -4.514 44.531 1.00 44.75 98 GLN A O 1
ATOM 774 N N . PRO A 1 99 ? -37.876 -3.700 46.606 1.00 47.12 99 PRO A N 1
ATOM 775 C CA . PRO A 1 99 ? -38.877 -4.690 47.027 1.00 47.12 99 PRO A CA 1
ATOM 776 C C . PRO A 1 99 ? -40.213 -4.628 46.276 1.00 47.12 99 PRO A C 1
ATOM 778 O O . PRO A 1 99 ? -40.592 -3.536 45.795 1.00 47.12 99 PRO A O 1
#